Protein AF-A0A8J9Y343-F1 (afdb_monomer_lite)

Structure (mmCIF, N/CA/C/O backbone):
data_AF-A0A8J9Y343-F1
#
_entry.id   AF-A0A8J9Y343-F1
#
loop_
_atom_site.group_PDB
_atom_site.id
_atom_site.type_symbol
_atom_site.label_atom_id
_atom_site.label_alt_id
_atom_site.label_comp_id
_atom_site.label_asym_id
_atom_site.label_entity_id
_atom_site.label_seq_id
_atom_site.pdbx_PDB_ins_code
_atom_site.Cartn_x
_atom_site.Cartn_y
_atom_site.Cartn_z
_atom_site.occupancy
_atom_site.B_iso_or_equiv
_atom_site.auth_seq_id
_atom_site.auth_comp_id
_atom_site.auth_asym_id
_atom_site.auth_atom_id
_atom_site.pdbx_PDB_model_num
ATOM 1 N N . MET A 1 1 ? 1.080 -26.370 -51.035 1.00 55.75 1 MET A N 1
ATOM 2 C CA . MET A 1 1 ? 2.420 -26.957 -50.814 1.00 55.75 1 MET A CA 1
ATOM 3 C C . MET A 1 1 ? 3.265 -26.634 -52.039 1.00 55.75 1 MET A C 1
ATOM 5 O O . MET A 1 1 ? 3.003 -27.199 -53.092 1.00 55.75 1 MET A O 1
ATOM 9 N N . PRO A 1 2 ? 4.151 -25.634 -51.938 1.00 54.31 2 PRO A N 1
ATOM 10 C CA . PRO A 1 2 ? 5.575 -25.943 -52.045 1.00 54.31 2 PRO A CA 1
ATOM 11 C C . PRO A 1 2 ? 6.411 -25.317 -50.918 1.00 54.31 2 PRO A C 1
ATOM 13 O O . PRO A 1 2 ? 6.045 -24.323 -50.298 1.00 54.31 2 PRO A O 1
ATOM 16 N N . ARG A 1 3 ? 7.516 -26.016 -50.657 1.00 56.88 3 ARG A N 1
ATOM 17 C CA . ARG A 1 3 ? 8.599 -25.774 -49.700 1.00 56.88 3 ARG A CA 1
ATOM 18 C C . ARG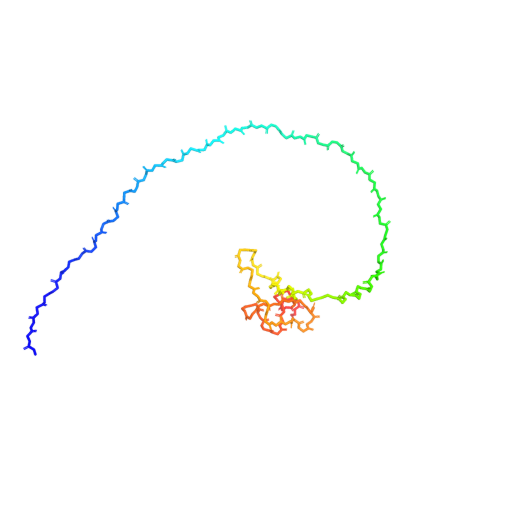 A 1 3 ? 9.390 -24.514 -50.074 1.00 56.88 3 ARG A C 1
ATOM 20 O O . ARG A 1 3 ? 9.499 -24.248 -51.258 1.00 56.88 3 ARG A O 1
ATOM 27 N N . HIS A 1 4 ? 10.002 -23.836 -49.100 1.00 59.81 4 HIS A N 1
ATOM 28 C CA . HIS A 1 4 ? 11.438 -23.491 -49.082 1.00 59.81 4 HIS A CA 1
ATOM 29 C C . HIS A 1 4 ? 11.766 -22.776 -47.754 1.00 59.81 4 HIS A C 1
ATOM 31 O O . HIS A 1 4 ? 11.149 -21.772 -47.432 1.00 59.81 4 HIS A O 1
ATOM 37 N N . VAL A 1 5 ? 12.422 -23.477 -46.824 1.00 58.56 5 VAL A N 1
ATOM 38 C CA . VAL A 1 5 ? 13.870 -23.471 -46.502 1.00 58.56 5 VAL A CA 1
ATOM 39 C C . VAL A 1 5 ? 14.203 -22.440 -45.414 1.00 58.56 5 VAL A C 1
ATOM 41 O O . VAL A 1 5 ? 13.977 -21.245 -45.553 1.00 58.56 5 VAL A O 1
ATOM 44 N N . ILE A 1 6 ? 14.687 -23.005 -44.308 1.00 60.62 6 ILE A N 1
ATOM 45 C CA . ILE A 1 6 ? 15.288 -22.396 -43.121 1.00 60.62 6 ILE A CA 1
ATOM 46 C C . ILE A 1 6 ? 16.572 -21.655 -43.509 1.00 60.62 6 ILE A C 1
ATOM 48 O O . ILE A 1 6 ? 17.244 -22.107 -44.424 1.00 60.62 6 ILE A O 1
ATOM 52 N N . ASP A 1 7 ? 16.867 -20.572 -42.782 1.00 53.91 7 ASP A N 1
ATOM 53 C CA . ASP A 1 7 ? 18.167 -19.952 -42.439 1.00 53.91 7 ASP A CA 1
ATOM 54 C C . ASP A 1 7 ? 17.911 -18.430 -42.324 1.00 53.91 7 ASP A C 1
ATOM 56 O O . ASP A 1 7 ? 17.091 -17.880 -43.044 1.00 53.91 7 ASP A O 1
ATOM 60 N N . ASN A 1 8 ? 18.487 -17.633 -41.431 1.00 57.25 8 ASN A N 1
ATOM 61 C CA . ASN A 1 8 ? 19.799 -17.711 -40.826 1.00 57.25 8 ASN A CA 1
ATOM 62 C C . ASN A 1 8 ? 19.832 -16.663 -39.686 1.00 57.25 8 ASN A C 1
ATOM 64 O O . ASN A 1 8 ? 19.541 -15.491 -39.908 1.00 57.25 8 ASN A O 1
ATOM 68 N N . ILE A 1 9 ? 20.129 -17.123 -38.472 1.00 61.00 9 ILE A N 1
ATOM 69 C CA . ILE A 1 9 ? 21.110 -16.560 -37.530 1.00 61.00 9 ILE A CA 1
ATOM 70 C C . ILE A 1 9 ? 21.086 -15.040 -37.249 1.00 61.00 9 ILE A C 1
ATOM 72 O O . ILE A 1 9 ? 21.541 -14.199 -38.015 1.00 61.00 9 ILE A O 1
ATOM 76 N N . HIS A 1 10 ? 20.661 -14.740 -36.017 1.00 50.25 10 HIS A N 1
ATOM 77 C CA . HIS A 1 10 ? 21.350 -13.893 -35.033 1.00 50.25 10 HIS A CA 1
ATOM 78 C C . HIS A 1 10 ? 22.449 -12.949 -35.569 1.00 50.25 10 HIS A C 1
ATOM 80 O O . HIS A 1 10 ? 23.628 -13.301 -35.624 1.00 50.25 10 HIS A O 1
ATOM 86 N N . SER A 1 11 ? 22.095 -11.683 -35.805 1.00 57.62 11 SER A N 1
ATOM 87 C CA . SER A 1 11 ? 23.091 -10.612 -35.902 1.00 57.62 11 SER A CA 1
ATOM 88 C C . SER A 1 11 ? 23.534 -10.180 -34.501 1.00 57.62 11 SER A C 1
ATOM 90 O O . SER A 1 11 ? 22.957 -9.295 -33.877 1.00 57.62 11 SER A O 1
ATOM 92 N N . VAL A 1 12 ? 24.528 -10.916 -34.006 1.00 61.22 12 VAL A N 1
ATOM 93 C CA . VAL A 1 12 ? 25.728 -10.478 -33.278 1.00 61.22 12 VAL A CA 1
ATOM 94 C C . VAL A 1 12 ? 25.657 -9.116 -32.573 1.00 61.22 12 VAL A C 1
ATOM 96 O O . VAL A 1 12 ? 25.633 -8.052 -33.190 1.00 61.22 12 VAL A O 1
ATOM 99 N N . LEU A 1 13 ? 25.763 -9.206 -31.243 1.00 57.91 13 LEU A N 1
ATOM 100 C CA . LEU A 1 13 ? 26.253 -8.178 -30.334 1.00 57.91 13 LEU A CA 1
ATOM 101 C C . LEU A 1 13 ? 27.421 -7.384 -30.949 1.00 57.91 13 LEU A C 1
ATOM 103 O O . LEU A 1 13 ? 28.531 -7.902 -31.059 1.00 57.91 13 LEU A O 1
ATOM 107 N N . GLN A 1 14 ? 27.210 -6.099 -31.219 1.00 61.44 14 GLN A N 1
ATOM 108 C CA . GLN A 1 14 ? 28.300 -5.124 -31.182 1.00 61.44 14 GLN A CA 1
ATOM 109 C C . GLN A 1 14 ? 28.494 -4.735 -29.711 1.00 61.44 14 GLN A C 1
ATOM 111 O O . GLN A 1 14 ? 27.632 -4.132 -29.079 1.00 61.44 14 GLN A O 1
ATOM 116 N N . PHE A 1 15 ? 29.466 -5.376 -29.062 1.00 59.03 15 PHE A N 1
ATOM 117 C CA . PHE A 1 15 ? 30.804 -4.814 -28.863 1.00 59.03 15 PHE A CA 1
ATOM 118 C C . PHE A 1 15 ? 30.723 -3.619 -27.903 1.00 59.03 15 PHE A C 1
ATOM 120 O O . PHE A 1 15 ? 30.547 -2.475 -28.294 1.00 59.03 15 PHE A O 1
ATOM 127 N N . GLN A 1 16 ? 30.528 -3.898 -26.616 1.00 60.72 16 GLN A N 1
ATOM 128 C CA . GLN A 1 16 ? 31.615 -3.919 -25.634 1.00 60.72 16 GLN A CA 1
ATOM 129 C C . GLN A 1 16 ? 32.524 -2.674 -25.666 1.00 60.72 16 GLN A C 1
ATOM 131 O O . GLN A 1 16 ? 33.314 -2.476 -26.578 1.00 60.72 16 GLN A O 1
ATOM 136 N N . GLN A 1 17 ? 32.481 -1.976 -24.524 1.00 60.53 17 GLN A N 1
ATOM 137 C CA . GLN A 1 17 ? 33.595 -1.303 -23.850 1.00 60.53 17 GLN A CA 1
ATOM 138 C C . GLN A 1 17 ? 33.931 0.146 -24.232 1.00 60.53 17 GLN A C 1
ATOM 140 O O . GLN A 1 17 ? 34.820 0.428 -25.028 1.00 60.53 17 GLN A O 1
ATOM 145 N N . SER A 1 18 ? 33.409 1.063 -23.414 1.00 59.72 18 SER A N 1
ATOM 146 C CA . SER A 1 18 ? 34.171 2.231 -22.961 1.00 59.72 18 SER A CA 1
ATOM 147 C C . SER A 1 18 ? 33.886 2.541 -21.483 1.00 59.72 18 SER A C 1
ATOM 149 O O . SER A 1 18 ? 33.027 3.328 -21.116 1.00 59.72 18 SER A O 1
ATOM 151 N N . ARG A 1 19 ? 34.654 1.835 -20.644 1.00 62.78 19 ARG A N 1
ATOM 152 C CA . ARG A 1 19 ? 35.438 2.346 -19.504 1.00 62.78 19 ARG A CA 1
ATOM 153 C C . ARG A 1 19 ? 34.719 3.197 -18.449 1.00 62.78 19 ARG A C 1
ATOM 155 O O . ARG A 1 19 ? 34.458 4.382 -18.612 1.00 62.78 19 ARG A O 1
ATOM 162 N N . THR A 1 20 ? 34.590 2.575 -17.281 1.00 50.25 20 THR A N 1
ATOM 163 C CA . THR A 1 20 ? 34.594 3.207 -15.960 1.00 50.25 20 THR A CA 1
ATOM 164 C C . THR A 1 20 ? 35.630 4.331 -15.867 1.00 50.25 20 THR A C 1
ATOM 166 O O . THR A 1 20 ? 36.831 4.074 -15.944 1.00 50.25 20 THR A O 1
ATOM 169 N N . LEU A 1 21 ? 35.177 5.555 -15.610 1.00 60.31 21 LEU A N 1
ATOM 170 C CA . LEU A 1 21 ? 35.967 6.543 -14.884 1.00 60.31 21 LEU A CA 1
ATOM 171 C C . LEU A 1 21 ? 35.274 6.765 -13.543 1.00 60.31 21 LEU A C 1
ATOM 173 O O . LEU A 1 21 ? 34.352 7.565 -13.406 1.00 60.31 21 LEU A O 1
ATOM 177 N N . THR A 1 22 ? 35.709 5.990 -12.554 1.00 56.22 22 THR A N 1
ATOM 178 C CA . THR A 1 22 ? 35.538 6.314 -11.143 1.00 56.22 22 THR A CA 1
ATOM 179 C C . THR A 1 22 ? 36.272 7.626 -10.894 1.00 56.22 22 THR A C 1
ATOM 181 O O . THR A 1 22 ? 37.494 7.642 -10.748 1.00 56.22 22 THR A O 1
ATOM 184 N N . ASN A 1 23 ? 35.544 8.742 -10.894 1.00 55.91 23 ASN A N 1
ATOM 185 C CA . ASN A 1 23 ? 36.087 9.995 -10.393 1.00 55.91 23 ASN A CA 1
ATOM 186 C C . ASN A 1 23 ? 36.103 9.922 -8.863 1.00 55.91 23 ASN A C 1
ATOM 188 O O . ASN A 1 23 ? 35.158 10.322 -8.186 1.00 55.91 23 ASN A O 1
ATOM 192 N N . SER A 1 24 ? 37.177 9.344 -8.336 1.00 55.50 24 SER A N 1
ATOM 193 C CA . SER A 1 24 ? 37.549 9.445 -6.935 1.00 55.50 24 SER A CA 1
ATOM 194 C C . SER A 1 24 ? 37.996 10.878 -6.669 1.00 55.50 24 SER A C 1
ATOM 196 O O . SER A 1 24 ? 39.167 11.211 -6.838 1.00 55.50 24 SER A O 1
ATOM 198 N N . ARG A 1 25 ? 37.070 11.736 -6.239 1.00 57.62 25 ARG A N 1
ATOM 199 C CA . ARG A 1 25 ? 37.436 12.970 -5.547 1.00 57.62 25 ARG A CA 1
ATOM 200 C C . ARG A 1 25 ? 36.901 12.910 -4.129 1.00 57.62 25 ARG A C 1
ATOM 202 O O . ARG A 1 25 ? 35.758 13.258 -3.856 1.00 57.62 25 ARG A O 1
ATOM 209 N N . ALA A 1 26 ? 37.783 12.422 -3.262 1.00 58.12 26 ALA A N 1
ATOM 210 C CA . ALA A 1 26 ? 37.741 12.658 -1.835 1.00 58.12 26 ALA A CA 1
ATOM 211 C C . ALA A 1 26 ? 37.618 14.168 -1.570 1.00 58.12 26 ALA A C 1
ATOM 213 O O . ALA A 1 26 ? 38.338 14.977 -2.163 1.00 58.12 26 ALA A O 1
ATOM 214 N N . GLY A 1 27 ? 36.691 14.526 -0.692 1.00 57.78 27 GLY A N 1
ATOM 215 C CA . GLY A 1 27 ? 36.516 15.862 -0.142 1.00 57.78 27 GLY A CA 1
ATOM 216 C C . GLY A 1 27 ? 35.835 15.722 1.222 1.00 57.78 27 GLY A C 1
ATOM 217 O O . GLY A 1 27 ? 34.886 14.942 1.307 1.00 57.78 27 GLY A O 1
ATOM 218 N N . PRO A 1 28 ? 36.362 16.374 2.271 1.00 64.50 28 PRO A N 1
ATOM 219 C CA . PRO A 1 28 ? 36.116 16.013 3.663 1.00 64.50 28 PRO A CA 1
ATOM 220 C C . PRO A 1 28 ? 34.704 16.344 4.149 1.00 64.50 28 PRO A C 1
ATOM 222 O O . PRO A 1 28 ? 34.084 17.323 3.729 1.00 64.50 28 PRO A O 1
ATOM 225 N N . GLU A 1 29 ? 34.248 15.492 5.063 1.00 60.00 29 GLU A N 1
ATOM 226 C CA . GLU A 1 29 ? 33.049 15.641 5.879 1.00 60.00 29 GLU A CA 1
ATOM 227 C C . GLU A 1 29 ? 33.031 17.004 6.593 1.00 60.00 29 GLU A C 1
ATOM 229 O O . GLU A 1 29 ? 34.030 17.386 7.206 1.00 60.00 29 GLU A O 1
ATOM 234 N N . PRO A 1 30 ? 31.916 17.755 6.550 1.00 68.31 30 PRO A N 1
ATOM 235 C CA . PRO A 1 30 ? 31.708 18.844 7.486 1.00 68.31 30 PRO A CA 1
ATOM 236 C C . PRO A 1 30 ? 31.306 18.257 8.842 1.00 68.31 30 PRO A C 1
ATOM 238 O O . PRO A 1 30 ? 30.186 17.780 9.032 1.00 68.31 30 PRO A O 1
ATOM 241 N N . GLU A 1 31 ? 32.234 18.315 9.790 1.00 58.19 31 GLU A N 1
ATOM 242 C CA . GLU A 1 31 ? 31.961 18.106 11.207 1.00 58.19 31 GLU A CA 1
ATOM 243 C C . GLU A 1 31 ? 31.040 19.238 11.682 1.00 58.19 31 GLU A C 1
ATOM 245 O O . GLU A 1 31 ? 31.454 20.393 11.787 1.00 58.19 31 GLU A O 1
ATOM 250 N N . VAL A 1 32 ? 29.763 18.929 11.916 1.00 66.12 32 VAL A N 1
ATOM 251 C CA . VAL A 1 32 ? 28.811 19.859 12.535 1.00 66.12 32 VAL A CA 1
ATOM 252 C C . VAL A 1 32 ? 28.682 19.535 14.027 1.00 66.12 32 VAL A C 1
ATOM 254 O O . VAL A 1 32 ? 28.075 18.524 14.388 1.00 66.12 32 VAL A O 1
ATOM 257 N N . PRO A 1 33 ? 29.251 20.360 14.923 1.00 56.44 33 PRO A N 1
ATOM 258 C CA . PRO A 1 33 ? 29.034 20.227 16.353 1.00 56.44 33 PRO A CA 1
ATOM 259 C C . PRO A 1 33 ? 27.664 20.794 16.754 1.00 56.44 33 PRO A C 1
ATOM 261 O O . PRO A 1 33 ? 27.374 21.964 16.533 1.00 56.44 33 PRO A O 1
ATOM 264 N N . GLY A 1 34 ? 26.856 19.923 17.363 1.00 52.03 34 GLY A N 1
ATOM 265 C CA . GLY A 1 34 ? 25.924 20.188 18.463 1.00 52.03 34 GLY A CA 1
ATOM 266 C C . GLY A 1 34 ? 24.927 21.344 18.357 1.00 52.03 34 GLY A C 1
ATOM 267 O O . GLY A 1 34 ? 25.282 22.495 18.567 1.00 52.03 34 GLY A O 1
ATOM 268 N N . THR A 1 35 ? 23.638 21.000 18.312 1.00 53.84 35 THR A N 1
ATOM 269 C CA . THR A 1 35 ? 22.652 21.654 19.185 1.00 53.84 35 THR A CA 1
ATOM 270 C C . THR A 1 35 ? 21.725 20.601 19.795 1.00 53.84 35 THR A C 1
ATOM 272 O O . THR A 1 35 ? 20.801 20.079 19.179 1.00 53.84 35 THR A O 1
ATOM 275 N N . SER A 1 36 ? 22.017 20.256 21.046 1.00 54.94 36 SER A N 1
ATOM 276 C CA . SER A 1 36 ? 21.049 19.717 21.994 1.00 54.94 36 SER A CA 1
ATOM 277 C C . SER A 1 36 ? 19.997 20.788 22.262 1.00 54.94 36 SER A C 1
ATOM 279 O O . SER A 1 36 ? 20.347 21.880 22.712 1.00 54.94 36 SER A O 1
ATOM 281 N N . SER A 1 37 ? 18.728 20.503 22.002 1.00 54.31 37 SER A N 1
ATOM 282 C CA . SER A 1 37 ? 17.611 21.212 22.627 1.00 54.31 37 SER A CA 1
ATOM 283 C C . SER A 1 37 ? 16.380 20.320 22.579 1.00 54.31 37 SER A C 1
ATOM 285 O O . SER A 1 37 ? 15.741 20.151 21.542 1.00 54.31 37 SER A O 1
ATOM 287 N N . ASP A 1 38 ? 16.111 19.723 23.729 1.00 56.47 38 ASP A N 1
ATOM 288 C CA . ASP A 1 38 ? 14.873 19.086 24.138 1.00 56.47 38 ASP A CA 1
ATOM 289 C C . ASP A 1 38 ? 13.644 19.940 23.801 1.00 56.47 38 ASP A C 1
ATOM 291 O O . ASP A 1 38 ? 13.499 21.028 24.353 1.00 56.47 38 ASP A O 1
ATOM 295 N N . ILE A 1 39 ? 12.736 19.423 22.963 1.00 59.19 39 ILE A N 1
ATOM 296 C CA . ILE A 1 39 ? 11.307 19.783 22.979 1.00 59.19 39 ILE A CA 1
ATOM 297 C C . ILE A 1 39 ? 10.479 18.557 22.535 1.00 59.19 39 ILE A C 1
ATOM 299 O O . ILE A 1 39 ? 10.205 18.361 21.354 1.00 59.19 39 ILE A O 1
ATOM 303 N N . GLU A 1 40 ? 10.053 17.731 23.489 1.00 55.53 40 GLU A N 1
ATOM 304 C CA . GLU A 1 40 ? 8.674 17.205 23.491 1.00 55.53 40 GLU A CA 1
ATOM 305 C C . GLU A 1 40 ? 7.819 18.227 24.269 1.00 55.53 40 GLU A C 1
ATOM 307 O O . GLU A 1 40 ? 8.379 18.824 25.194 1.00 55.53 40 GLU A O 1
ATOM 312 N N . PRO A 1 41 ? 6.515 18.474 23.975 1.00 56.25 41 PRO A N 1
ATOM 313 C CA . PRO A 1 41 ? 5.501 17.440 23.703 1.00 56.25 41 PRO A CA 1
ATOM 314 C C . PRO A 1 41 ? 4.345 17.805 22.719 1.00 56.25 41 PRO A C 1
ATOM 316 O O . PRO A 1 41 ? 4.043 18.962 22.458 1.00 56.25 41 PRO A O 1
ATOM 319 N N . GLY A 1 42 ? 3.613 16.778 22.259 1.00 42.53 42 GLY A N 1
ATOM 320 C CA . GLY A 1 42 ? 2.135 16.739 22.307 1.00 42.53 42 GLY A CA 1
ATOM 321 C C . GLY A 1 42 ? 1.248 17.497 21.289 1.00 42.53 42 GLY A C 1
ATOM 322 O O . GLY A 1 42 ? 0.839 18.612 21.561 1.00 42.53 42 GLY A O 1
ATOM 323 N N . SER A 1 43 ? 0.768 16.760 20.267 1.00 55.34 43 SER A N 1
ATOM 324 C CA . SER A 1 43 ? -0.659 16.569 19.860 1.00 55.34 43 SER A CA 1
ATOM 325 C C . SER A 1 43 ? -1.565 17.787 19.479 1.00 55.34 43 SER A C 1
ATOM 327 O O . SER A 1 43 ? -1.121 18.922 19.496 1.00 55.34 43 SER A O 1
ATOM 329 N N . PRO A 1 44 ? -2.825 17.571 19.033 1.00 65.44 44 PRO A N 1
ATOM 330 C CA . PRO A 1 44 ? -3.295 17.508 17.644 1.00 65.44 44 PRO A CA 1
ATOM 331 C C . PRO A 1 44 ? -4.108 18.756 17.202 1.00 65.44 44 PRO A C 1
ATOM 333 O O . PRO A 1 44 ? -4.270 19.701 17.955 1.00 65.44 44 PRO A O 1
ATOM 336 N N . GLU A 1 45 ? -4.693 18.691 15.996 1.00 55.03 45 GLU A N 1
ATOM 337 C CA . GLU A 1 45 ? -5.745 19.582 15.452 1.00 55.03 45 GLU A CA 1
ATOM 338 C C . GLU A 1 45 ? -5.284 20.817 14.660 1.00 55.03 45 GLU A C 1
ATOM 340 O O . GLU A 1 45 ? -5.128 21.914 15.180 1.00 55.03 45 GLU A O 1
ATOM 345 N N . VAL A 1 46 ? -5.231 20.675 13.330 1.00 49.38 46 VAL A N 1
ATOM 346 C CA . VAL A 1 46 ? -5.676 21.763 12.449 1.00 49.38 46 VAL A CA 1
ATOM 347 C C . VAL A 1 46 ? -6.669 21.211 11.435 1.00 49.38 46 VAL A C 1
ATOM 349 O O . VAL A 1 46 ? -6.346 20.435 10.534 1.00 49.38 46 VAL A O 1
ATOM 352 N N . ALA A 1 47 ? -7.923 21.595 11.643 1.00 54.19 47 ALA A N 1
ATOM 353 C CA . ALA A 1 47 ? -8.985 21.512 10.666 1.00 54.19 47 ALA A CA 1
ATOM 354 C C . ALA A 1 47 ? -8.612 22.387 9.458 1.00 54.19 47 ALA A C 1
ATOM 356 O O . ALA A 1 47 ? -8.820 23.597 9.461 1.00 54.19 47 ALA A O 1
ATOM 357 N N . SER A 1 48 ? -8.033 21.779 8.423 1.00 48.31 48 SER A N 1
ATOM 358 C CA . SER A 1 48 ? -7.763 22.464 7.158 1.00 48.31 48 SER A CA 1
ATOM 359 C C . SER A 1 48 ? -8.982 22.369 6.246 1.00 48.31 48 SER A C 1
ATOM 361 O O . SER A 1 48 ? -9.108 21.467 5.415 1.00 48.31 48 SER A O 1
ATOM 363 N N . THR A 1 49 ? -9.899 23.315 6.423 1.00 53.12 49 THR A N 1
ATOM 364 C CA . THR A 1 49 ? -10.978 23.610 5.480 1.00 53.12 49 THR A CA 1
ATOM 365 C C . THR A 1 49 ? -10.378 24.358 4.285 1.00 53.12 49 THR A C 1
ATOM 367 O O . THR A 1 49 ? -10.356 25.583 4.258 1.00 53.12 49 THR A O 1
ATOM 370 N N . SER A 1 50 ? -9.852 23.628 3.300 1.00 52.56 50 SER A N 1
ATOM 371 C CA . SER A 1 50 ? -9.317 24.216 2.064 1.00 52.56 50 SER A CA 1
ATOM 372 C C . SER A 1 50 ? -10.301 24.021 0.914 1.00 52.56 50 SER A C 1
ATOM 374 O O . SER A 1 50 ? -10.307 23.003 0.222 1.00 52.56 50 SER A O 1
ATOM 376 N N . THR A 1 51 ? -11.151 25.022 0.705 1.00 59.34 51 THR A N 1
ATOM 377 C CA . THR A 1 51 ? -11.885 25.234 -0.545 1.00 59.34 51 THR A CA 1
ATOM 378 C C . THR A 1 51 ? -10.919 25.740 -1.614 1.00 59.34 51 THR A C 1
ATOM 380 O O . THR A 1 51 ? -10.733 26.937 -1.796 1.00 59.34 51 THR A O 1
ATOM 383 N N . ALA A 1 52 ? -10.288 24.812 -2.317 1.00 55.19 52 ALA A N 1
ATOM 384 C CA . ALA A 1 52 ? -9.673 25.013 -3.621 1.00 55.19 52 ALA A CA 1
ATOM 385 C C . ALA A 1 52 ? -9.612 23.632 -4.268 1.00 55.19 52 ALA A C 1
ATOM 387 O O . ALA A 1 52 ? -9.490 22.629 -3.567 1.00 55.19 52 ALA A O 1
ATOM 388 N N . THR A 1 53 ? -9.737 23.542 -5.587 1.00 60.00 53 THR A N 1
ATOM 389 C CA . THR A 1 53 ? -9.608 22.292 -6.346 1.00 60.00 53 THR A CA 1
ATOM 390 C C . THR A 1 53 ? -8.169 21.766 -6.276 1.00 60.00 53 THR A C 1
ATOM 392 O O . THR A 1 53 ? -7.447 21.748 -7.269 1.00 60.00 53 THR A O 1
ATOM 395 N N . GLU A 1 54 ? -7.719 21.354 -5.091 1.00 61.50 54 GLU A N 1
ATOM 396 C CA . GLU A 1 54 ? -6.488 20.613 -4.900 1.00 61.50 54 GLU A CA 1
ATOM 397 C C . GLU A 1 54 ? -6.705 19.264 -5.566 1.00 61.50 54 GLU A C 1
ATOM 399 O O . GLU A 1 54 ? -7.489 18.429 -5.100 1.00 61.50 54 GLU A O 1
ATOM 404 N N . ALA A 1 55 ? -6.060 19.072 -6.715 1.00 65.81 55 ALA A N 1
ATOM 405 C CA . ALA A 1 55 ? -6.021 17.796 -7.403 1.00 65.81 55 ALA A CA 1
ATOM 406 C C . ALA A 1 55 ? -5.654 16.724 -6.372 1.00 65.81 55 ALA A C 1
ATOM 408 O O . ALA A 1 55 ? -4.502 16.660 -5.943 1.00 65.81 55 ALA A O 1
ATOM 409 N N . ARG A 1 56 ? -6.649 15.933 -5.928 1.00 74.31 56 ARG A N 1
ATOM 410 C CA . ARG A 1 56 ? -6.502 14.965 -4.834 1.00 74.31 56 ARG A CA 1
ATOM 411 C C . ARG A 1 56 ? -5.309 14.082 -5.153 1.00 74.31 56 ARG A C 1
ATOM 413 O O . ARG A 1 56 ? -5.398 13.193 -6.006 1.00 74.31 56 ARG A O 1
ATOM 420 N N . LYS A 1 57 ? -4.172 14.368 -4.516 1.00 76.62 57 LYS A N 1
ATOM 421 C CA . LYS A 1 57 ? -2.917 13.707 -4.847 1.00 76.62 57 LYS A CA 1
ATOM 422 C C . LYS A 1 57 ? -3.098 12.234 -4.526 1.00 76.62 57 LYS A C 1
ATOM 424 O O . LYS A 1 57 ? -3.341 11.858 -3.378 1.00 76.62 57 LYS A O 1
ATOM 429 N N . ARG A 1 58 ? -3.076 11.407 -5.573 1.00 79.12 58 ARG A N 1
ATOM 430 C CA . ARG A 1 58 ? -3.365 9.978 -5.452 1.00 79.12 58 ARG A CA 1
ATOM 431 C C . ARG A 1 58 ? -2.335 9.360 -4.516 1.00 79.12 58 ARG A C 1
ATOM 433 O O . ARG A 1 58 ? -1.130 9.525 -4.712 1.00 79.12 58 ARG A O 1
ATOM 440 N N . LYS A 1 59 ? -2.818 8.673 -3.482 1.00 87.69 59 LYS A N 1
ATOM 441 C CA . LYS A 1 59 ? -1.960 8.021 -2.492 1.00 87.69 59 LYS A CA 1
ATOM 442 C C . LYS A 1 59 ? -1.325 6.771 -3.106 1.00 87.69 59 LYS A C 1
ATOM 444 O O . LYS A 1 59 ? -1.964 6.047 -3.872 1.00 87.69 59 LYS A O 1
ATOM 449 N N . THR A 1 60 ? -0.067 6.521 -2.761 1.00 91.56 60 THR A N 1
ATOM 450 C CA . THR A 1 60 ? 0.684 5.331 -3.175 1.00 91.56 60 THR A CA 1
ATOM 451 C C . THR A 1 60 ? 0.669 4.266 -2.083 1.00 91.56 60 THR A C 1
ATOM 453 O O . THR A 1 60 ? 0.405 4.542 -0.910 1.00 91.56 60 THR A O 1
ATOM 456 N N . CYS A 1 61 ? 0.953 3.026 -2.473 1.00 91.62 61 CYS A N 1
ATOM 457 C CA . CYS A 1 61 ? 1.036 1.909 -1.551 1.00 91.62 61 CYS A CA 1
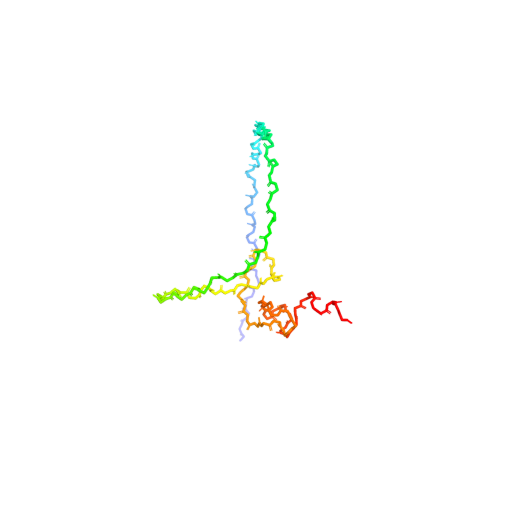ATOM 458 C C . CYS A 1 61 ? 2.224 2.071 -0.596 1.00 91.62 61 CYS A C 1
ATOM 460 O O . CYS A 1 61 ? 3.374 2.146 -1.024 1.00 91.62 61 CYS A O 1
ATOM 462 N N . SER A 1 62 ? 1.923 2.009 0.698 1.00 87.88 62 SER A N 1
ATOM 463 C CA . SER A 1 62 ? 2.890 2.105 1.802 1.00 87.88 62 SER A CA 1
ATOM 464 C C . SER A 1 62 ? 3.868 0.927 1.905 1.00 87.88 62 SER A C 1
ATOM 466 O O . SER A 1 62 ? 4.923 1.062 2.507 1.00 87.88 62 SER A O 1
ATOM 468 N N . GLN A 1 63 ? 3.527 -0.221 1.316 1.00 89.06 63 GLN A N 1
ATOM 469 C CA . GLN A 1 63 ? 4.327 -1.454 1.365 1.00 89.06 63 GLN A CA 1
ATOM 470 C C . GLN A 1 63 ? 5.158 -1.673 0.093 1.00 89.06 63 GLN A C 1
ATOM 472 O O . GLN A 1 63 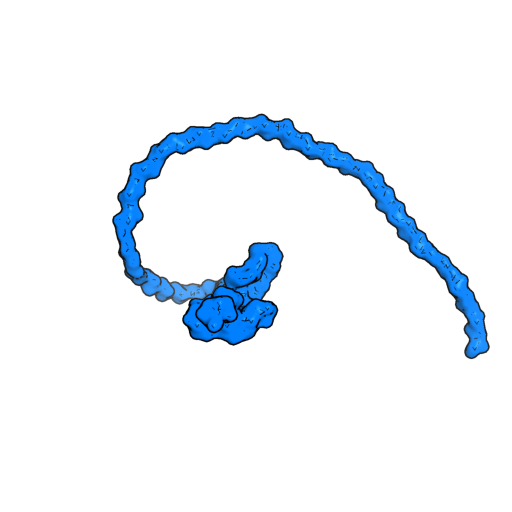? 5.948 -2.608 -0.001 1.00 89.06 63 GLN A O 1
ATOM 477 N N . CYS A 1 64 ? 4.964 -0.841 -0.934 1.00 90.56 64 CYS A N 1
ATOM 478 C CA . CYS A 1 64 ? 5.774 -0.927 -2.139 1.00 90.56 64 CYS A CA 1
ATOM 479 C C . CYS A 1 64 ? 7.176 -0.399 -1.896 1.00 90.56 64 CYS A C 1
ATOM 481 O O . CYS A 1 64 ? 7.355 0.677 -1.335 1.00 90.56 64 CYS A O 1
ATOM 483 N N . HIS A 1 65 ? 8.158 -1.105 -2.457 1.00 90.12 65 HIS A N 1
ATOM 484 C CA . HIS A 1 65 ? 9.495 -0.558 -2.606 1.00 90.12 65 HIS A CA 1
ATOM 485 C C . HIS A 1 65 ? 9.427 0.806 -3.308 1.00 90.12 65 HIS A C 1
ATOM 487 O O . HIS A 1 65 ? 8.668 0.981 -4.272 1.00 90.12 65 HIS A O 1
ATOM 493 N N . TYR A 1 66 ? 10.264 1.746 -2.867 1.00 87.06 66 TYR A N 1
ATOM 494 C CA . TYR A 1 66 ? 10.270 3.132 -3.339 1.00 87.06 66 TYR A CA 1
ATOM 495 C C . TYR A 1 66 ? 10.379 3.267 -4.866 1.00 87.06 66 TYR A C 1
ATOM 497 O O . TYR A 1 66 ? 9.881 4.231 -5.430 1.00 87.06 66 TYR A O 1
ATOM 505 N N . LYS A 1 67 ? 10.986 2.297 -5.557 1.00 86.62 67 LYS A N 1
ATOM 506 C CA . LYS A 1 67 ? 11.095 2.296 -7.028 1.00 86.62 67 LYS A CA 1
ATOM 507 C C . LYS A 1 67 ? 9.791 1.931 -7.755 1.00 86.62 67 LYS A C 1
ATOM 509 O O . LYS A 1 67 ? 9.616 2.334 -8.895 1.00 86.62 67 LYS A O 1
ATOM 514 N N . LYS A 1 68 ? 8.877 1.183 -7.121 1.00 87.81 68 LYS A N 1
ATOM 515 C CA . LYS A 1 68 ? 7.622 0.726 -7.753 1.00 87.81 68 LYS A CA 1
ATOM 516 C C . LYS A 1 68 ? 6.480 1.740 -7.621 1.00 87.81 68 LYS A C 1
ATOM 518 O O . LYS A 1 68 ? 5.651 1.808 -8.518 1.00 87.81 68 LYS A O 1
ATOM 523 N N . LYS A 1 69 ? 6.404 2.470 -6.493 1.00 84.31 69 LYS A N 1
ATOM 524 C CA . LYS A 1 69 ? 5.379 3.497 -6.161 1.00 84.31 69 LYS A CA 1
ATOM 525 C C . LYS A 1 69 ? 3.967 3.182 -6.682 1.00 84.31 69 LYS A C 1
ATOM 527 O O . LYS A 1 69 ? 3.308 4.047 -7.256 1.00 84.31 69 LYS A O 1
ATOM 532 N N . ARG A 1 70 ? 3.490 1.944 -6.501 1.00 90.00 70 ARG A N 1
ATOM 533 C CA . ARG A 1 70 ? 2.191 1.534 -7.054 1.00 90.00 70 ARG A CA 1
ATOM 534 C C . ARG A 1 70 ? 1.066 2.361 -6.449 1.00 90.00 70 ARG A C 1
ATOM 536 O O . ARG A 1 70 ? 1.089 2.657 -5.254 1.00 90.00 70 ARG A O 1
ATOM 543 N N . MET A 1 71 ? 0.080 2.699 -7.273 1.00 91.25 71 MET A N 1
ATOM 544 C CA . MET A 1 71 ? -1.126 3.372 -6.804 1.00 91.25 71 MET A CA 1
ATOM 545 C C . MET A 1 71 ? -1.894 2.469 -5.843 1.00 91.25 71 MET A C 1
ATOM 547 O O . MET A 1 71 ? -1.958 1.246 -6.019 1.00 91.25 71 MET A O 1
ATOM 551 N N . THR A 1 72 ? -2.473 3.085 -4.822 1.00 90.38 72 THR A N 1
ATOM 552 C CA . THR A 1 72 ? -3.337 2.387 -3.879 1.00 90.38 72 THR A CA 1
ATOM 553 C C . THR A 1 72 ? -4.630 1.968 -4.559 1.00 90.38 72 THR A C 1
ATOM 555 O O . THR A 1 72 ? -5.234 2.756 -5.284 1.00 90.38 72 THR A O 1
ATOM 558 N N . LYS A 1 73 ? -5.048 0.725 -4.313 1.00 88.88 73 LYS A N 1
ATOM 559 C CA . LYS A 1 73 ? -6.339 0.191 -4.768 1.00 88.88 73 LYS A CA 1
ATOM 560 C C . LYS A 1 73 ? -7.259 -0.123 -3.596 1.00 88.88 73 LYS A C 1
ATOM 562 O O . LYS A 1 73 ? -8.461 0.068 -3.712 1.00 88.88 73 LYS A O 1
ATOM 567 N N . THR A 1 74 ? -6.693 -0.571 -2.479 1.00 89.69 74 THR A N 1
ATOM 568 C CA . THR A 1 74 ? -7.448 -0.973 -1.294 1.00 89.69 74 THR A CA 1
ATOM 569 C C . THR A 1 74 ? -6.842 -0.389 -0.023 1.00 89.69 74 THR A C 1
ATOM 571 O O . THR A 1 74 ? -5.746 0.186 -0.013 1.00 89.69 74 THR A O 1
ATOM 574 N N . ILE A 1 75 ? -7.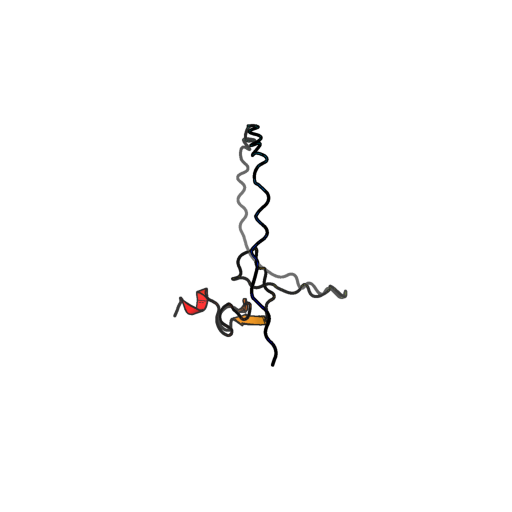598 -0.488 1.064 1.00 90.56 75 ILE A N 1
ATOM 575 C CA . ILE A 1 75 ? -7.222 0.006 2.383 1.00 90.56 75 ILE A CA 1
ATOM 576 C C . ILE A 1 75 ? -7.286 -1.180 3.338 1.00 90.56 75 ILE A C 1
ATOM 578 O O . ILE A 1 75 ? -8.274 -1.904 3.347 1.00 90.56 75 ILE A O 1
ATOM 582 N N . CYS A 1 76 ? -6.240 -1.373 4.138 1.00 91.62 76 CYS A N 1
ATOM 583 C CA . CYS A 1 76 ? -6.209 -2.443 5.129 1.00 91.62 76 CYS A CA 1
ATOM 584 C C . CYS A 1 76 ? -7.332 -2.279 6.165 1.00 91.62 76 CYS A C 1
ATOM 586 O O . CYS A 1 76 ? -7.436 -1.214 6.778 1.00 91.62 76 CYS A O 1
ATOM 588 N N . ALA A 1 77 ? -8.093 -3.343 6.427 1.00 88.94 77 ALA A N 1
ATOM 589 C CA . ALA A 1 77 ? -9.184 -3.319 7.402 1.00 88.94 77 ALA A CA 1
ATOM 590 C C . ALA A 1 77 ? -8.710 -3.052 8.847 1.00 88.94 77 ALA A C 1
ATOM 592 O O . ALA A 1 77 ? -9.391 -2.365 9.602 1.00 88.94 77 ALA A O 1
ATOM 593 N N . THR A 1 78 ? -7.521 -3.533 9.225 1.00 91.19 78 THR A N 1
ATOM 594 C CA . THR A 1 78 ? -7.006 -3.420 10.603 1.00 91.19 78 THR A CA 1
ATOM 595 C C . THR A 1 78 ? -6.344 -2.073 10.883 1.00 91.19 78 THR A C 1
ATOM 597 O O . THR A 1 78 ? -6.644 -1.418 11.873 1.00 91.19 78 THR A O 1
ATOM 600 N N . CYS A 1 79 ? -5.424 -1.642 10.015 1.00 91.12 79 CYS A N 1
ATOM 601 C CA . CYS A 1 79 ? -4.568 -0.476 10.275 1.00 91.12 79 CYS A CA 1
ATOM 602 C C . CYS A 1 79 ? -4.832 0.712 9.342 1.00 91.12 79 CYS A C 1
ATOM 604 O O . CYS A 1 79 ? -4.099 1.699 9.384 1.00 91.12 79 CYS A O 1
ATOM 606 N N . LYS A 1 80 ? -5.827 0.610 8.450 1.00 90.00 80 LYS A N 1
ATOM 607 C CA . LYS A 1 80 ? -6.236 1.661 7.499 1.00 90.00 80 LYS A CA 1
ATOM 608 C C . LYS A 1 80 ? -5.113 2.163 6.572 1.00 90.00 80 LYS A C 1
ATOM 610 O O . LYS A 1 80 ? -5.224 3.219 5.943 1.00 90.00 80 LYS A O 1
ATOM 615 N N . LYS A 1 81 ? -4.027 1.390 6.435 1.00 90.38 81 LYS A N 1
ATOM 616 C CA . LYS A 1 81 ? -2.922 1.692 5.516 1.00 90.38 81 LYS A CA 1
ATOM 617 C C . LYS A 1 81 ? -3.338 1.477 4.066 1.00 90.38 81 LYS A C 1
ATOM 619 O O . LYS A 1 81 ? -4.034 0.525 3.725 1.00 90.38 81 LYS A O 1
ATOM 624 N N . GLN A 1 82 ? -2.839 2.367 3.218 1.00 90.69 82 GLN A N 1
ATOM 625 C CA . GLN A 1 82 ? -3.048 2.372 1.778 1.00 90.69 82 GLN A CA 1
ATOM 626 C C . GLN A 1 82 ? -2.179 1.280 1.125 1.00 90.69 82 GLN A C 1
ATOM 628 O O . GLN A 1 82 ? -0.944 1.299 1.256 1.00 90.69 82 GLN A O 1
ATOM 633 N N . ILE A 1 83 ? -2.815 0.318 0.450 1.00 92.44 83 ILE A N 1
ATOM 634 C CA . ILE A 1 83 ? -2.184 -0.867 -0.146 1.00 92.44 83 ILE A CA 1
ATOM 635 C C . ILE A 1 83 ? -2.548 -1.039 -1.634 1.00 92.44 83 ILE A C 1
ATOM 637 O O . ILE A 1 83 ? -3.625 -0.676 -2.106 1.00 92.44 83 ILE A O 1
ATOM 641 N N . CYS A 1 84 ? -1.601 -1.546 -2.424 1.00 92.06 84 CYS A N 1
ATOM 642 C CA . CYS A 1 84 ? -1.859 -1.920 -3.816 1.00 92.06 84 CYS A CA 1
ATOM 643 C C . CYS A 1 84 ? -2.406 -3.350 -3.874 1.00 92.06 84 CYS A C 1
ATOM 645 O O . CYS A 1 84 ? -2.091 -4.145 -3.000 1.00 92.06 84 CYS A O 1
ATOM 647 N N . GLY A 1 85 ? -3.112 -3.713 -4.948 1.00 87.62 85 GLY A N 1
ATOM 648 C CA . GLY A 1 85 ? -3.711 -5.052 -5.089 1.00 87.62 85 GLY A CA 1
ATOM 649 C C . GLY A 1 85 ? -2.725 -6.230 -5.030 1.00 87.62 85 GLY A C 1
ATOM 650 O O . GLY A 1 85 ? -3.134 -7.345 -4.749 1.00 87.62 85 GLY A O 1
ATOM 651 N N . GLU A 1 86 ? -1.428 -5.996 -5.240 1.00 87.00 86 GLU A N 1
ATOM 652 C CA . GLU A 1 86 ? -0.398 -7.034 -5.067 1.00 87.00 86 GLU A CA 1
ATOM 653 C C . GLU A 1 86 ? 0.024 -7.248 -3.608 1.00 87.00 86 GLU A C 1
ATOM 655 O O . GLU A 1 86 ? 0.533 -8.308 -3.259 1.00 87.00 86 GLU A O 1
ATOM 660 N N . HIS A 1 87 ? -0.180 -6.260 -2.737 1.00 82.94 87 HIS A N 1
ATOM 661 C CA . HIS A 1 87 ? 0.061 -6.404 -1.307 1.00 82.94 87 HIS A CA 1
ATOM 662 C C . HIS A 1 87 ? -1.284 -6.657 -0.642 1.00 82.94 87 HIS A C 1
ATOM 664 O O . HIS A 1 87 ? -1.940 -5.693 -0.275 1.00 82.94 87 HIS A O 1
ATOM 670 N N . LYS A 1 88 ? -1.664 -7.944 -0.558 1.00 69.12 88 LYS A N 1
ATOM 671 C CA . LYS A 1 88 ? -2.832 -8.514 0.149 1.00 69.12 88 LYS A CA 1
ATOM 672 C C . LYS A 1 88 ? -4.051 -7.574 0.224 1.00 69.12 88 LYS A C 1
ATOM 674 O O . LYS A 1 88 ? -4.104 -6.679 1.054 1.00 69.12 88 LYS A O 1
ATOM 679 N N . VAL A 1 89 ? -5.049 -7.850 -0.611 1.00 72.81 89 VAL A N 1
ATOM 680 C CA . VAL A 1 89 ? -6.204 -6.985 -0.916 1.00 72.81 89 VAL A CA 1
ATOM 681 C C . VAL A 1 89 ? -6.978 -6.497 0.323 1.00 72.81 89 VAL A C 1
ATOM 683 O O . VAL A 1 89 ? -7.338 -5.320 0.349 1.00 72.81 89 VAL A O 1
ATOM 686 N N . ASP A 1 90 ? -7.141 -7.338 1.351 1.00 80.81 90 ASP A N 1
ATOM 687 C CA . ASP A 1 90 ? -7.915 -7.027 2.568 1.00 80.81 90 ASP A CA 1
ATOM 688 C C . ASP A 1 90 ? -7.069 -6.587 3.778 1.00 80.81 90 ASP A C 1
ATOM 690 O O . ASP A 1 90 ? -7.485 -5.742 4.578 1.00 80.81 90 ASP A O 1
ATOM 694 N N . LEU A 1 91 ? -5.862 -7.146 3.928 1.00 88.00 91 LEU A N 1
ATOM 695 C CA . LEU A 1 91 ? -5.010 -6.962 5.108 1.00 88.00 91 LEU A CA 1
ATOM 696 C C . LEU A 1 91 ? -3.566 -6.674 4.726 1.00 88.00 91 LEU A C 1
ATOM 698 O O . LEU A 1 91 ? -2.963 -7.367 3.921 1.00 88.00 91 LEU A O 1
ATOM 702 N N . CYS A 1 92 ? -2.961 -5.692 5.381 1.00 90.06 92 CYS A N 1
ATOM 703 C CA . CYS A 1 92 ? -1.576 -5.324 5.136 1.00 90.06 92 CYS A CA 1
ATOM 704 C C . CYS A 1 92 ? -0.586 -6.451 5.504 1.00 90.06 92 CYS A C 1
ATOM 706 O O . CYS A 1 92 ? -0.875 -7.272 6.367 1.00 90.06 92 CYS A O 1
ATOM 708 N N . ILE A 1 93 ? 0.612 -6.478 4.898 1.00 87.38 93 ILE A N 1
ATOM 709 C CA . ILE A 1 93 ? 1.621 -7.524 5.179 1.00 87.38 93 ILE A CA 1
ATOM 710 C C . ILE A 1 93 ? 2.008 -7.567 6.660 1.00 87.38 93 ILE A C 1
ATOM 712 O O . ILE A 1 93 ? 2.172 -8.659 7.187 1.00 87.38 93 ILE A O 1
ATOM 716 N N . THR A 1 94 ? 2.146 -6.414 7.324 1.00 88.56 94 THR A N 1
ATOM 717 C CA . THR A 1 94 ? 2.434 -6.375 8.768 1.00 88.56 94 THR A CA 1
ATOM 718 C C . THR A 1 94 ? 1.285 -7.009 9.551 1.00 88.56 94 THR A C 1
ATOM 720 O O . THR A 1 94 ? 1.477 -8.046 10.160 1.00 88.56 94 THR A O 1
ATOM 723 N N . CYS A 1 95 ? 0.061 -6.523 9.338 1.00 89.38 95 CYS A N 1
ATOM 724 C CA . CYS A 1 95 ? -1.169 -7.022 9.956 1.00 89.38 95 CYS A CA 1
ATOM 725 C C . CYS A 1 95 ? -1.393 -8.529 9.759 1.00 89.38 95 CYS A C 1
ATOM 727 O O . CYS A 1 95 ? -2.005 -9.187 10.588 1.00 89.38 95 CYS A O 1
ATOM 729 N N . ALA A 1 96 ? -0.956 -9.062 8.617 1.00 86.50 96 ALA A N 1
ATOM 730 C CA . ALA A 1 96 ? -1.090 -10.471 8.281 1.00 86.50 96 ALA A CA 1
ATOM 731 C C . ALA A 1 96 ? -0.022 -11.364 8.931 1.00 86.50 96 ALA A C 1
ATOM 733 O O . ALA A 1 96 ? -0.172 -12.578 8.874 1.00 86.50 96 ALA A O 1
ATOM 734 N N . LYS A 1 97 ? 1.063 -10.785 9.458 1.00 86.25 97 LYS A N 1
ATOM 735 C CA . LYS A 1 97 ? 2.101 -11.488 10.227 1.00 86.25 97 LYS A CA 1
ATOM 736 C C . LYS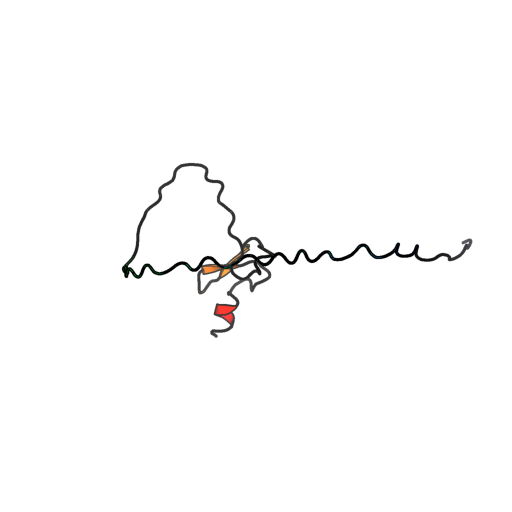 A 1 97 ? 1.837 -11.442 11.732 1.00 86.25 97 LYS A C 1
ATOM 738 O O . LYS A 1 97 ? 2.318 -12.310 12.441 1.00 86.25 97 LYS A O 1
ATOM 743 N N . ASP A 1 98 ? 1.081 -10.448 12.191 1.00 79.38 98 ASP A N 1
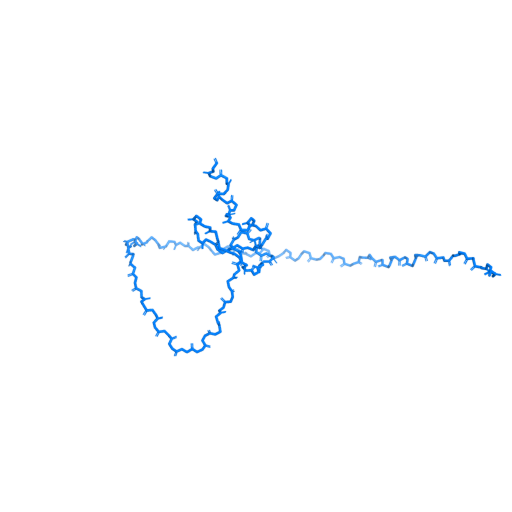ATOM 744 C CA . ASP A 1 98 ? 0.699 -10.258 13.595 1.00 79.38 98 ASP A CA 1
ATOM 745 C C . ASP A 1 98 ? -0.489 -11.154 14.028 1.00 79.38 98 ASP A C 1
ATOM 747 O O . ASP A 1 98 ? -1.143 -10.877 15.034 1.00 79.38 98 ASP A O 1
ATOM 751 N N . LYS A 1 99 ? -0.811 -12.199 13.255 1.00 60.62 99 LYS A N 1
ATOM 752 C CA . LYS A 1 99 ? -1.917 -13.134 13.496 1.00 60.62 99 LYS A CA 1
ATOM 753 C C . LYS A 1 99 ? -1.413 -14.567 13.411 1.00 60.62 99 LYS A C 1
ATOM 755 O O . LYS A 1 99 ? -1.886 -15.381 14.228 1.00 60.62 99 LYS A O 1
#

Radius of gyration: 27.87 Å; chains: 1; bounding box: 50×52×76 Å

Organism: NCBI:txid405034

pLDDT: mean 70.25, std 15.47, range [42.53, 92.44]

Secondary structure (DSSP, 8-state):
---------------------------------------------------S-----PPBPTTS-TTT-PBP-EE-TTT--EE-TTS-SSS-HHHHH--

Foldseek 3Di:
DDDDDDDDDDDDDPDDDDDDDPPPDDDDDPDDDDDDDDDDDDDDDDPPPDPDPPVPPFQFAPPDDPVCRHTFDAAAPPPRGGHHPVQPRHHGPVRVVVD

Sequence (99 aa):
MPRHVIDNIHSVLQFQQSRTLTNSRAGPEPEVPGTSSDIEPGSPEVASTSTATEARKRKTCSQCHYKKKRMTKTICATCKKQICGEHKVDLCITCAKDK